Protein AF-A0A9P7BIP5-F1 (afdb_monomer)

Mean predicted aligned error: 7.24 Å

Organism: Rhizopus oryzae (NCBI:txid64495)

Foldseek 3Di:
DCPVVVVADPVNVCVVVVCDPVNPDVQVVCLQQQWDFPDWDWDDDPDPDIDIDTDTDDRDPVRYDDDDDDD

Solvent-accessible surface area (backbone atoms only — not comparable to full-atom values): 4536 Å² total; per-residue (Å²): 110,47,63,82,73,62,80,33,51,72,68,58,47,35,58,76,71,53,47,46,102,84,39,76,50,66,67,61,52,35,43,72,62,8,21,47,81,68,46,74,46,80,44,82,48,101,61,98,53,73,45,77,49,75,41,65,46,66,71,37,81,93,63,32,74,90,78,79,89,81,133

Radius of gyration: 15.7 Å; Cα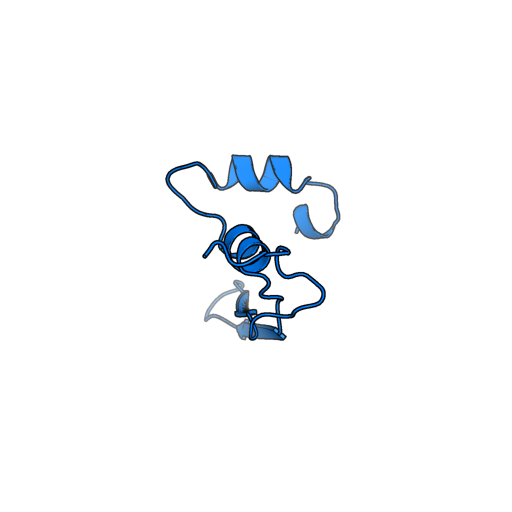 contacts (8 Å, |Δi|>4): 78; chains: 1; bounding box: 47×23×35 Å

Sequence (71 aa):
MQLLSGELSQEEFCKAYQFDGRHVNPFALAVSQGRLIQSASLSKLHDDDDLVTFEFGEIDPAVAPFFVPVD

Nearest PDB structures (foldseek):
  6g2i-assembly1_R  TM=4.697E-01  e=5.355E+00  Homo sapiens
  3iwc-assembly2_B  TM=4.264E-01  e=5.001E+00  Thermotoga maritima
  4o4b-assembly1_B  TM=3.593E-01  e=6.141E+00  Entamoeba histolytica HM-1:IMSS-A

pLDDT: mean 85.18, std 7.99, range [60.75, 96.56]

Secondary structure (DSSP, 8-state):
-TTTTTSS-HHHHHHHTT-SSSS--HHHHHHHTTEEEEEEEEEE-SSSPEEEEEEEEEE-TTTSPP-PPP-

Structure (mmCIF, N/CA/C/O backbone):
data_AF-A0A9P7BIP5-F1
#
_entry.id   AF-A0A9P7BIP5-F1
#
loop_
_atom_site.group_PDB
_atom_site.id
_atom_site.type_symbol
_atom_site.label_atom_id
_atom_site.label_alt_id
_atom_site.label_comp_id
_atom_site.label_asym_id
_atom_site.label_entity_id
_atom_site.label_seq_id
_atom_site.pdbx_PDB_ins_code
_atom_site.Cartn_x
_atom_site.Cartn_y
_atom_site.Cartn_z
_atom_site.occupancy
_atom_site.B_iso_or_equiv
_atom_site.auth_seq_id
_atom_site.auth_comp_id
_atom_site.auth_asym_id
_atom_site.auth_atom_id
_atom_site.pdbx_PDB_model_num
ATOM 1 N N . MET A 1 1 ? 5.966 6.236 -13.866 1.00 60.75 1 MET A N 1
ATOM 2 C CA . MET A 1 1 ? 5.970 7.312 -12.845 1.00 60.75 1 MET A CA 1
ATOM 3 C C . MET A 1 1 ? 4.797 8.295 -12.940 1.00 60.75 1 MET A C 1
ATOM 5 O O . MET A 1 1 ? 4.612 9.040 -11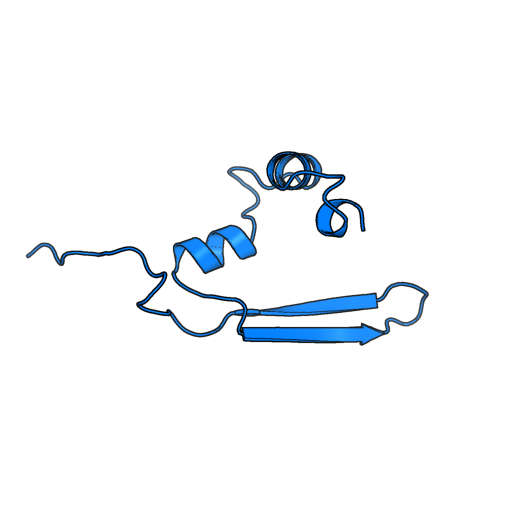.991 1.00 60.75 1 MET A O 1
ATOM 9 N N . GLN A 1 2 ? 3.974 8.289 -13.998 1.00 79.75 2 GLN A N 1
ATOM 10 C CA . GLN A 1 2 ? 2.920 9.303 -14.206 1.00 79.75 2 GLN A CA 1
ATOM 11 C C . GLN A 1 2 ? 1.838 9.350 -13.114 1.00 79.75 2 GLN A C 1
ATOM 13 O O . GLN A 1 2 ? 1.332 10.418 -12.786 1.00 79.75 2 GLN A O 1
ATOM 18 N N . LEU A 1 3 ? 1.524 8.204 -12.496 1.00 76.81 3 LEU A N 1
ATOM 19 C CA . LEU A 1 3 ? 0.632 8.154 -11.331 1.00 76.81 3 LEU A CA 1
ATOM 20 C C . LEU A 1 3 ? 1.218 8.920 -10.134 1.00 76.81 3 LEU A C 1
ATOM 22 O O . LEU A 1 3 ? 0.501 9.630 -9.439 1.00 76.81 3 LEU A O 1
ATOM 26 N N . LEU A 1 4 ? 2.528 8.789 -9.900 1.00 78.50 4 LEU A N 1
ATOM 27 C CA . LEU A 1 4 ? 3.210 9.424 -8.768 1.00 78.50 4 LEU A CA 1
ATOM 28 C C . LEU A 1 4 ? 3.498 10.908 -9.016 1.00 78.50 4 LEU A C 1
ATOM 30 O O . LEU A 1 4 ? 3.564 11.675 -8.062 1.00 78.50 4 LEU A O 1
ATOM 34 N N . SER A 1 5 ? 3.646 11.324 -10.277 1.00 86.25 5 SER A N 1
ATOM 35 C CA . SER A 1 5 ? 3.763 12.741 -10.642 1.00 86.25 5 SER A CA 1
ATOM 36 C C . SER A 1 5 ? 2.413 13.466 -10.712 1.00 86.25 5 SER A C 1
ATOM 38 O O . SER A 1 5 ? 2.396 14.680 -10.894 1.00 86.25 5 SER A O 1
ATOM 40 N N . GLY A 1 6 ? 1.289 12.751 -10.562 1.00 82.25 6 GLY A N 1
ATOM 41 C CA . GLY A 1 6 ? -0.064 13.310 -10.657 1.00 82.25 6 GLY A CA 1
ATOM 42 C C . GLY A 1 6 ? -0.529 13.604 -12.087 1.00 82.25 6 GLY A C 1
ATOM 43 O O . GLY A 1 6 ? -1.615 14.144 -12.273 1.00 82.25 6 GLY A O 1
ATOM 44 N N . GLU A 1 7 ? 0.266 13.238 -13.095 1.00 88.62 7 GLU A N 1
ATOM 45 C CA . GLU A 1 7 ? -0.094 13.351 -14.516 1.00 88.62 7 GLU A CA 1
ATOM 46 C C . GLU A 1 7 ? -1.133 12.308 -14.941 1.00 88.62 7 GLU A C 1
ATOM 48 O O . GLU A 1 7 ? -1.851 12.513 -15.915 1.00 88.62 7 GLU A O 1
ATOM 53 N N . LEU A 1 8 ? -1.203 11.190 -14.216 1.00 89.19 8 LEU A N 1
ATOM 54 C CA . LEU A 1 8 ? -2.214 10.155 -14.382 1.00 89.19 8 LEU A CA 1
ATOM 55 C C . LEU A 1 8 ? -3.085 10.117 -13.128 1.00 89.19 8 LEU A C 1
ATOM 57 O O . LEU A 1 8 ? -2.573 9.922 -12.022 1.00 89.19 8 LEU A O 1
ATOM 61 N N . SER A 1 9 ? -4.399 10.273 -13.285 1.00 87.62 9 SER A N 1
ATOM 62 C CA . SER A 1 9 ? -5.316 10.152 -12.151 1.00 87.62 9 SER A CA 1
ATOM 63 C C . SER A 1 9 ? -5.436 8.699 -11.675 1.00 87.62 9 SER A C 1
ATOM 65 O O . SER A 1 9 ? -5.197 7.745 -12.420 1.00 87.62 9 SER A O 1
ATOM 67 N N . GLN A 1 10 ? -5.862 8.508 -10.423 1.00 81.81 10 GLN A N 1
ATOM 68 C CA . GLN A 1 10 ? -6.118 7.168 -9.880 1.00 81.81 10 GLN A CA 1
ATOM 69 C C . GLN A 1 10 ? -7.201 6.420 -10.671 1.00 81.81 10 GLN A C 1
ATOM 71 O O . GLN A 1 10 ? -7.097 5.211 -10.862 1.00 81.81 10 GLN A O 1
ATOM 76 N N . GLU A 1 11 ? -8.229 7.126 -11.152 1.00 83.62 11 GLU A N 1
ATOM 77 C CA . GLU A 1 11 ? -9.304 6.528 -11.948 1.00 83.62 11 GLU A CA 1
ATOM 78 C C . GLU A 1 11 ? -8.781 6.023 -1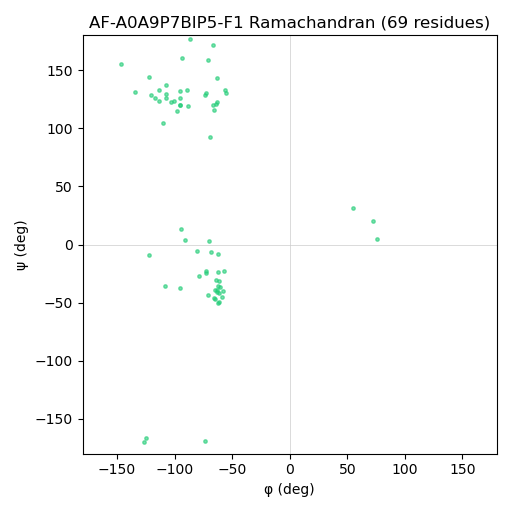3.298 1.00 83.62 11 GLU A C 1
ATOM 80 O O . GLU A 1 11 ? -9.065 4.892 -13.697 1.00 83.62 11 GLU A O 1
ATOM 85 N N . GLU A 1 12 ? -7.982 6.838 -13.988 1.00 86.81 12 GLU A N 1
ATOM 86 C CA . GLU A 1 12 ? -7.363 6.463 -15.262 1.00 86.81 12 GLU A CA 1
ATOM 87 C C . GLU A 1 12 ? -6.371 5.315 -15.089 1.00 86.81 12 GLU A C 1
ATOM 89 O O . GLU A 1 12 ? -6.352 4.396 -15.906 1.00 86.81 12 GLU A O 1
ATOM 94 N N . PHE A 1 13 ? -5.604 5.315 -13.998 1.00 85.31 13 PHE A N 1
ATOM 95 C CA . PHE A 1 13 ? -4.727 4.204 -13.651 1.00 85.31 13 PHE A CA 1
ATOM 96 C C . PHE A 1 13 ? -5.517 2.910 -13.420 1.00 85.31 13 PHE A C 1
ATOM 98 O O . PHE A 1 13 ? -5.213 1.888 -14.031 1.00 85.31 13 PHE A O 1
ATOM 105 N N . CYS A 1 14 ? -6.577 2.945 -12.609 1.00 84.00 14 CYS A N 1
ATOM 106 C CA . CYS A 1 14 ? -7.412 1.767 -12.374 1.00 84.00 14 CYS A CA 1
ATOM 107 C C . CYS A 1 14 ? -8.018 1.213 -13.674 1.00 84.00 14 CYS A C 1
ATOM 109 O O . CYS A 1 14 ? -8.013 -0.001 -13.875 1.00 84.00 14 CYS A O 1
ATOM 111 N N . LYS A 1 15 ? -8.464 2.087 -14.588 1.00 83.56 15 LYS A N 1
ATOM 112 C CA . LYS A 1 15 ? -8.951 1.683 -15.919 1.00 83.56 15 LYS A CA 1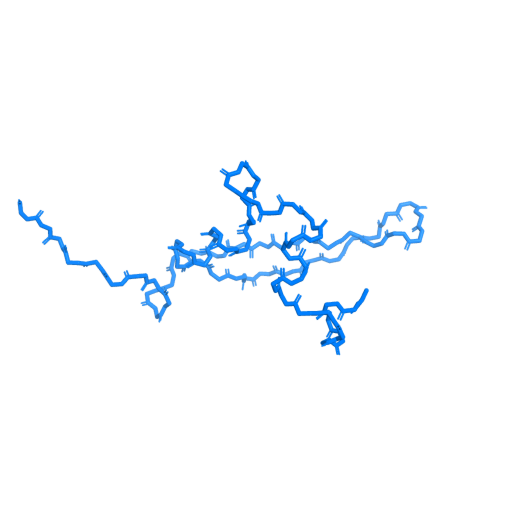
ATOM 113 C C . LYS A 1 15 ? -7.848 1.057 -16.777 1.00 83.56 15 LYS A C 1
ATOM 115 O O . LYS A 1 15 ? -8.074 0.009 -17.376 1.00 83.56 15 LYS A O 1
ATOM 120 N N . ALA A 1 16 ? -6.668 1.677 -16.833 1.00 83.94 16 ALA A N 1
ATOM 121 C CA . ALA A 1 16 ? -5.551 1.222 -17.661 1.00 83.94 16 ALA A CA 1
ATOM 122 C C . ALA A 1 16 ? -5.039 -0.170 -17.255 1.00 83.94 16 ALA A C 1
ATOM 124 O O . ALA A 1 16 ? -4.692 -0.973 -18.117 1.00 83.94 16 ALA A O 1
ATOM 125 N N . TYR A 1 17 ? -5.049 -0.469 -15.954 1.00 79.69 17 TYR A N 1
ATOM 126 C CA . TYR A 1 17 ? -4.608 -1.753 -15.402 1.00 79.69 17 TYR A CA 1
ATOM 127 C C . TYR A 1 17 ? -5.752 -2.754 -15.185 1.00 79.69 17 TYR A C 1
ATOM 129 O O . TYR A 1 17 ? -5.555 -3.777 -14.534 1.00 79.69 17 TYR A O 1
ATOM 137 N N . GLN A 1 18 ? -6.933 -2.483 -15.757 1.00 81.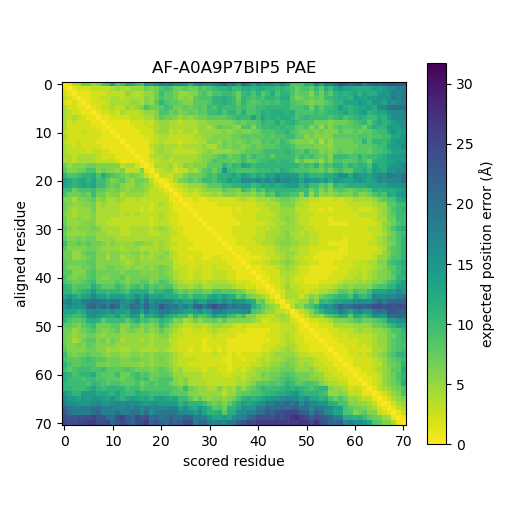56 18 GLN A N 1
ATOM 138 C CA . GLN A 1 18 ? -8.104 -3.366 -15.725 1.00 81.56 18 GLN A CA 1
ATOM 139 C C . GLN A 1 18 ? -8.530 -3.779 -14.314 1.00 81.56 18 GLN A C 1
ATOM 141 O O . GLN A 1 18 ? -9.074 -4.868 -14.133 1.00 81.56 18 GLN A O 1
ATOM 146 N N . PHE A 1 19 ? -8.312 -2.916 -13.317 1.00 80.25 19 PHE A N 1
ATOM 147 C CA . PHE A 1 19 ? -8.890 -3.124 -11.999 1.00 80.25 19 PHE A CA 1
ATOM 148 C C . PHE A 1 19 ? -10.405 -2.912 -12.094 1.00 80.25 19 PHE A C 1
ATOM 150 O O . PHE A 1 19 ? -10.906 -1.790 -12.033 1.00 80.25 19 PHE A O 1
ATOM 157 N N . ASP A 1 20 ? -11.119 -4.008 -12.321 1.00 75.81 20 ASP A N 1
ATOM 158 C CA . ASP A 1 20 ? -12.550 -4.081 -12.579 1.00 75.81 20 ASP A CA 1
ATOM 159 C C . ASP A 1 20 ? -13.230 -5.062 -11.604 1.00 75.81 20 ASP A C 1
ATOM 161 O O . ASP A 1 20 ? -12.640 -5.525 -10.628 1.00 75.81 20 ASP A O 1
ATOM 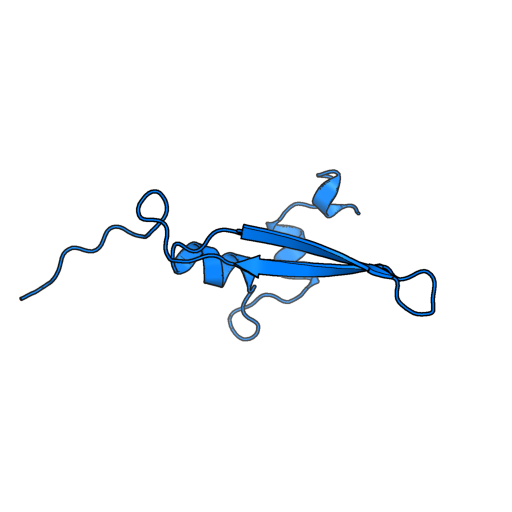165 N N . GLY A 1 21 ? -14.499 -5.401 -11.849 1.00 64.44 21 GLY A N 1
ATOM 166 C CA . GLY A 1 21 ? -15.228 -6.366 -11.017 1.00 64.44 21 GLY A CA 1
ATOM 167 C C . GLY A 1 21 ? -14.643 -7.790 -11.007 1.00 64.44 21 GLY A C 1
ATOM 168 O O . GLY A 1 21 ? -15.123 -8.621 -10.239 1.00 64.44 21 GLY A O 1
ATOM 169 N N . ARG A 1 22 ? -13.646 -8.096 -11.852 1.00 74.31 22 ARG A N 1
ATOM 170 C CA . ARG A 1 22 ? -12.945 -9.388 -11.925 1.00 74.31 22 ARG A CA 1
ATOM 171 C C . ARG A 1 22 ? -11.519 -9.306 -11.379 1.00 74.31 22 ARG A C 1
ATOM 173 O O . ARG A 1 22 ? -11.078 -10.266 -10.752 1.00 74.31 22 ARG A O 1
ATOM 180 N N . HIS A 1 23 ? -10.819 -8.189 -11.577 1.00 79.06 23 HIS A N 1
ATOM 181 C CA . HIS A 1 23 ? -9.483 -7.961 -11.027 1.00 79.06 23 HIS A CA 1
ATOM 182 C C . HIS A 1 23 ? -9.529 -6.900 -9.935 1.00 79.06 23 HIS A C 1
ATOM 184 O O . HIS A 1 23 ? -9.624 -5.700 -10.183 1.00 79.06 23 HIS A O 1
ATOM 190 N N . VAL A 1 24 ? -9.431 -7.356 -8.693 1.00 85.44 24 VAL A N 1
ATOM 191 C CA . VAL A 1 24 ? -9.498 -6.470 -7.537 1.00 85.44 24 VAL A CA 1
ATOM 192 C C . VAL A 1 24 ? -8.204 -5.669 -7.416 1.00 85.44 24 VAL A C 1
ATOM 194 O O . VAL A 1 24 ? -7.116 -6.241 -7.372 1.00 85.44 24 VAL A O 1
ATOM 197 N N . ASN A 1 25 ? -8.322 -4.346 -7.299 1.00 88.12 25 ASN A N 1
ATOM 198 C CA . ASN A 1 25 ? -7.207 -3.501 -6.885 1.00 88.12 25 ASN A CA 1
ATOM 199 C C . ASN A 1 25 ? -6.838 -3.845 -5.424 1.00 88.12 25 ASN A C 1
ATOM 201 O O . ASN A 1 25 ? -7.654 -3.598 -4.528 1.00 88.12 25 ASN A O 1
ATOM 205 N N . PRO A 1 26 ? -5.632 -4.377 -5.151 1.00 88.56 26 PRO A N 1
ATOM 206 C CA . PRO A 1 26 ? -5.255 -4.822 -3.810 1.00 88.56 26 PRO A CA 1
ATOM 207 C C . PRO A 1 26 ? -5.205 -3.673 -2.793 1.00 88.56 26 PRO A C 1
ATOM 209 O O . PRO A 1 26 ? -5.526 -3.882 -1.626 1.00 88.56 26 PRO A O 1
ATOM 212 N N . PHE A 1 27 ? -4.880 -2.451 -3.227 1.00 89.81 27 PHE A N 1
ATOM 213 C CA . PHE A 1 27 ? -4.881 -1.267 -2.364 1.00 89.81 27 PHE A CA 1
ATOM 214 C C . PHE A 1 27 ? -6.303 -0.852 -1.988 1.00 89.81 27 PHE A C 1
ATOM 216 O O . PHE A 1 27 ? -6.579 -0.584 -0.822 1.00 89.81 27 PHE A O 1
ATOM 223 N N . ALA A 1 28 ? -7.223 -0.852 -2.958 1.00 87.94 28 ALA A N 1
ATOM 224 C CA . ALA A 1 28 ? -8.628 -0.552 -2.690 1.00 87.94 28 ALA A CA 1
ATOM 225 C C . ALA A 1 28 ? -9.252 -1.602 -1.755 1.00 87.94 28 ALA A C 1
ATOM 227 O O . ALA A 1 28 ? -9.992 -1.251 -0.836 1.00 87.94 28 ALA A O 1
ATOM 228 N N . LEU A 1 29 ? -8.902 -2.880 -1.947 1.00 90.00 29 LEU A N 1
ATOM 229 C CA . LEU A 1 29 ? -9.337 -3.966 -1.073 1.00 90.00 29 LEU A CA 1
ATOM 230 C C . LEU A 1 29 ? -8.830 -3.780 0.358 1.00 90.00 29 LEU A C 1
ATOM 232 O O . LEU A 1 29 ? -9.633 -3.824 1.287 1.00 90.00 29 LEU A O 1
ATOM 236 N N . ALA A 1 30 ? -7.532 -3.535 0.540 1.00 91.94 30 ALA A N 1
ATOM 237 C CA . ALA A 1 30 ? -6.952 -3.330 1.864 1.00 91.94 30 ALA A CA 1
ATOM 238 C C . ALA A 1 30 ? -7.607 -2.146 2.595 1.00 91.94 30 ALA A C 1
ATOM 240 O O . ALA A 1 30 ? -8.040 -2.298 3.737 1.00 91.94 30 ALA A O 1
ATOM 241 N N . VAL A 1 31 ? -7.796 -1.010 1.912 1.00 90.19 31 VAL A N 1
ATOM 242 C CA . VAL A 1 31 ? -8.476 0.165 2.485 1.00 90.19 31 VAL A CA 1
ATOM 243 C C . VAL A 1 31 ? -9.921 -0.155 2.870 1.00 90.19 31 VAL A C 1
ATOM 245 O O . VAL A 1 31 ? -10.352 0.219 3.957 1.00 90.19 31 VAL A O 1
ATOM 248 N N . SER A 1 32 ? -10.662 -0.902 2.042 1.00 89.38 32 SER A N 1
ATOM 249 C CA . SER A 1 32 ? -12.037 -1.316 2.377 1.00 89.38 32 SER A CA 1
ATOM 250 C C . SER A 1 32 ? -12.121 -2.208 3.623 1.00 89.38 32 SER A C 1
ATOM 252 O O . SER A 1 32 ? -13.153 -2.251 4.288 1.00 89.38 32 SER A O 1
ATOM 254 N N . GLN A 1 33 ? -11.024 -2.889 3.963 1.00 91.06 33 GLN A N 1
ATOM 255 C CA . GLN A 1 33 ? -10.874 -3.706 5.167 1.00 91.06 33 GLN A CA 1
ATOM 256 C C . GLN A 1 33 ? -10.315 -2.908 6.357 1.00 91.06 33 GLN A C 1
ATOM 258 O O . GLN A 1 33 ? -10.051 -3.489 7.405 1.00 91.06 33 GLN A O 1
ATOM 263 N N . GLY A 1 34 ? -10.103 -1.596 6.208 1.00 93.56 34 GLY A N 1
ATOM 264 C CA . GLY A 1 34 ? -9.492 -0.749 7.231 1.00 93.56 34 GLY A CA 1
ATOM 265 C C . GLY A 1 34 ? -7.989 -0.973 7.406 1.00 93.56 34 GLY A C 1
ATOM 266 O O . GLY A 1 34 ? -7.451 -0.641 8.453 1.00 93.56 34 GLY A O 1
ATOM 267 N N . ARG A 1 35 ? -7.301 -1.559 6.420 1.00 94.38 35 ARG A N 1
ATOM 268 C CA . ARG A 1 35 ? -5.866 -1.862 6.493 1.00 94.38 35 ARG A CA 1
ATOM 269 C C . ARG A 1 35 ? -5.067 -0.850 5.680 1.00 94.38 35 ARG A C 1
ATOM 271 O O . ARG A 1 35 ? -5.273 -0.707 4.474 1.00 94.38 35 ARG A O 1
ATOM 278 N N . LEU A 1 36 ? -4.133 -0.167 6.336 1.00 93.81 36 LEU A N 1
ATOM 279 C CA . LEU A 1 36 ? -3.230 0.798 5.703 1.00 93.81 36 LEU A CA 1
ATOM 280 C C . LEU A 1 36 ? -1.908 0.145 5.296 1.00 93.81 36 LEU A C 1
ATOM 282 O O . LEU A 1 36 ? -1.531 -0.906 5.813 1.00 93.81 36 LEU A O 1
ATOM 286 N N . ILE A 1 37 ? -1.187 0.785 4.374 1.00 94.75 37 ILE A N 1
ATOM 287 C CA . ILE A 1 37 ? 0.194 0.403 4.06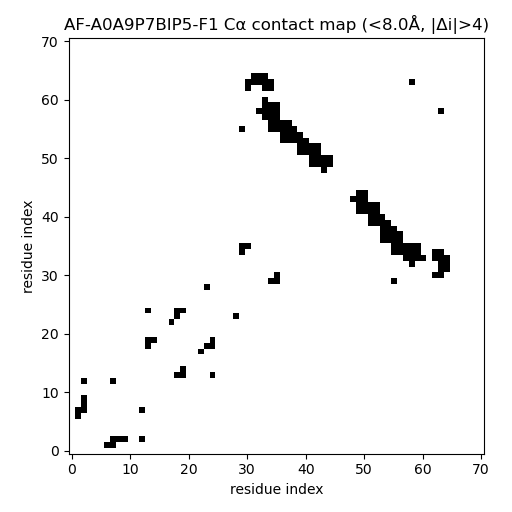0 1.00 94.75 37 ILE A CA 1
ATOM 288 C C . ILE A 1 37 ? 1.043 0.639 5.313 1.00 94.75 37 ILE A C 1
ATOM 290 O O . ILE A 1 37 ? 1.121 1.759 5.813 1.00 94.75 37 ILE A O 1
ATOM 294 N N . GLN A 1 38 ? 1.678 -0.419 5.802 1.00 96.25 38 GLN A N 1
ATOM 295 C CA . GLN A 1 38 ? 2.570 -0.393 6.957 1.00 96.25 38 GLN A CA 1
ATOM 296 C C . GLN A 1 38 ? 4.030 -0.242 6.533 1.00 96.25 38 GLN A C 1
ATOM 298 O O . GLN A 1 38 ? 4.806 0.433 7.209 1.00 96.25 38 GLN A O 1
ATOM 303 N N . SER A 1 39 ? 4.412 -0.872 5.422 1.00 95.69 39 SER A N 1
ATOM 304 C CA . SER A 1 39 ? 5.779 -0.830 4.917 1.00 95.69 39 SER A CA 1
ATOM 305 C C . SER A 1 39 ? 5.807 -0.875 3.388 1.00 95.69 39 SER A C 1
ATOM 307 O O . SER A 1 39 ? 4.878 -1.355 2.731 1.00 95.69 39 SER A O 1
ATOM 309 N N . ALA A 1 40 ? 6.889 -0.344 2.824 1.00 94.81 40 ALA A N 1
ATOM 310 C CA . ALA A 1 40 ? 7.252 -0.528 1.430 1.00 94.81 40 ALA A CA 1
ATOM 311 C C . ALA A 1 40 ? 8.748 -0.852 1.370 1.00 94.81 40 ALA A C 1
ATOM 313 O O . ALA A 1 40 ? 9.556 -0.157 1.989 1.00 94.81 40 ALA A O 1
ATOM 314 N N . SER A 1 41 ? 9.118 -1.899 0.640 1.00 94.50 41 SER A N 1
ATOM 315 C CA . SER A 1 41 ? 10.511 -2.299 0.443 1.00 94.50 41 SER A CA 1
ATOM 316 C C . SER A 1 41 ? 10.863 -2.322 -1.040 1.00 94.50 41 SER A C 1
ATOM 318 O O . SER A 1 41 ? 10.035 -2.659 -1.885 1.00 94.50 41 SER A O 1
ATOM 320 N N . LEU A 1 42 ? 12.098 -1.929 -1.350 1.00 91.69 42 LEU A N 1
ATOM 321 C CA . LEU A 1 42 ? 12.643 -1.911 -2.702 1.00 91.69 42 LEU A CA 1
ATOM 322 C C . LEU A 1 42 ? 13.658 -3.043 -2.837 1.00 91.69 42 LEU A C 1
ATOM 324 O O . LEU A 1 42 ? 14.606 -3.122 -2.057 1.00 91.69 42 LEU A O 1
ATOM 328 N N . SER A 1 43 ? 13.474 -3.894 -3.835 1.00 91.62 43 SER A N 1
ATOM 329 C CA . SER A 1 43 ? 14.432 -4.927 -4.211 1.00 91.62 43 SER A CA 1
ATOM 330 C C . SER A 1 43 ? 14.854 -4.703 -5.652 1.00 91.62 43 SER A C 1
ATOM 332 O O . SER A 1 43 ? 14.007 -4.587 -6.533 1.00 91.62 43 SER A O 1
ATOM 334 N N . LYS A 1 44 ? 16.163 -4.658 -5.896 1.00 88.38 44 LYS 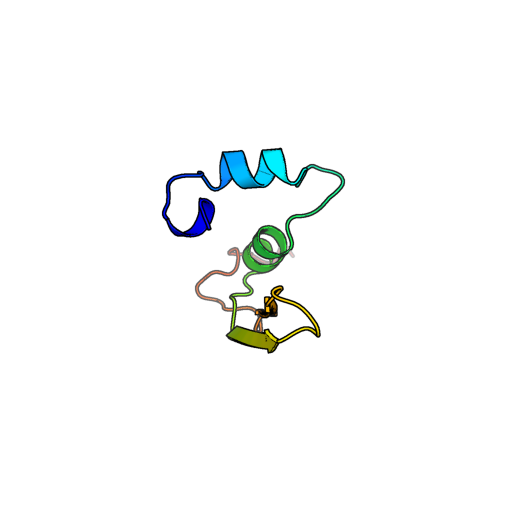A N 1
ATOM 335 C CA . LYS A 1 44 ? 16.685 -4.609 -7.263 1.00 88.38 44 LYS A CA 1
ATOM 336 C C . LYS A 1 44 ? 16.505 -5.973 -7.914 1.00 88.38 44 LYS A C 1
ATOM 338 O O . LYS A 1 44 ? 16.888 -6.980 -7.313 1.00 88.38 44 LYS A O 1
ATOM 343 N N . LEU A 1 45 ? 15.940 -6.008 -9.116 1.00 85.06 45 LEU A N 1
ATOM 344 C CA . LEU A 1 45 ? 15.961 -7.212 -9.939 1.00 85.06 45 LEU A CA 1
ATOM 345 C C . LEU A 1 45 ? 17.257 -7.254 -10.758 1.00 85.06 45 LEU A C 1
ATOM 347 O O . LEU A 1 45 ? 18.109 -6.374 -10.656 1.00 85.06 45 LEU A O 1
ATOM 351 N N . HIS A 1 46 ? 17.451 -8.338 -11.509 1.00 74.38 46 HIS A N 1
ATOM 352 C CA . HIS A 1 46 ? 18.685 -8.578 -12.263 1.00 74.38 46 HIS A CA 1
ATOM 353 C C . HIS A 1 46 ? 18.900 -7.606 -13.449 1.00 74.38 46 HIS A C 1
ATOM 355 O O . HIS A 1 46 ? 19.992 -7.619 -14.015 1.00 74.38 46 HIS A O 1
ATOM 361 N N . ASP A 1 47 ? 17.915 -6.752 -13.755 1.00 76.25 47 ASP A N 1
ATOM 362 C CA . ASP A 1 47 ? 17.887 -5.751 -14.836 1.00 76.25 47 ASP A CA 1
ATOM 363 C C . ASP A 1 47 ? 17.577 -4.332 -14.282 1.00 76.25 47 ASP A C 1
ATOM 365 O O . ASP A 1 47 ? 17.620 -4.115 -13.072 1.00 76.25 47 ASP A O 1
ATOM 369 N N . ASP A 1 48 ? 17.238 -3.363 -15.146 1.00 73.75 48 ASP A N 1
ATOM 370 C CA . ASP A 1 48 ? 16.850 -1.979 -14.778 1.00 73.75 48 ASP A CA 1
ATOM 371 C C . ASP A 1 48 ? 15.473 -1.872 -14.081 1.00 73.75 48 ASP A C 1
ATOM 373 O O . ASP A 1 48 ? 15.001 -0.772 -13.779 1.00 73.75 48 ASP A O 1
ATOM 377 N N . ASP A 1 49 ? 14.819 -3.006 -13.821 1.00 80.69 49 ASP A N 1
ATOM 378 C CA . ASP A 1 49 ? 13.532 -3.058 -13.142 1.00 80.69 49 ASP A CA 1
ATOM 379 C C . ASP A 1 49 ? 13.718 -3.141 -11.621 1.00 80.69 49 ASP A C 1
ATOM 381 O O . ASP A 1 49 ? 14.270 -4.095 -11.065 1.00 80.69 49 ASP A O 1
ATOM 385 N N . ASP A 1 50 ? 13.191 -2.144 -10.919 1.00 86.56 50 ASP A N 1
ATOM 386 C CA . ASP A 1 50 ? 13.076 -2.173 -9.468 1.00 86.56 50 ASP A CA 1
ATOM 387 C C . ASP A 1 50 ? 11.742 -2.816 -9.047 1.00 86.56 50 ASP A C 1
ATOM 389 O O . ASP A 1 50 ? 10.668 -2.451 -9.532 1.00 86.56 50 ASP A O 1
ATOM 393 N N . LEU A 1 51 ? 11.788 -3.744 -8.087 1.00 88.19 51 LEU A N 1
ATOM 394 C CA . LEU A 1 51 ? 10.599 -4.333 -7.473 1.00 88.19 51 LEU A CA 1
ATOM 395 C C . LEU A 1 51 ? 10.254 -3.598 -6.178 1.00 88.19 51 LEU A C 1
ATOM 397 O O . LEU A 1 51 ? 11.028 -3.615 -5.220 1.00 88.19 51 LEU A O 1
ATOM 401 N N . VAL A 1 52 ? 9.055 -3.020 -6.113 1.00 88.81 52 VAL A N 1
ATOM 402 C CA . VAL A 1 52 ? 8.499 -2.464 -4.873 1.00 88.81 52 VAL A CA 1
ATOM 403 C C . VAL A 1 52 ? 7.496 -3.450 -4.284 1.00 88.81 52 VAL A C 1
ATOM 405 O O . VAL A 1 52 ? 6.519 -3.809 -4.938 1.00 88.81 52 VAL A O 1
ATOM 408 N N . THR A 1 53 ? 7.714 -3.862 -3.037 1.00 93.25 53 THR A N 1
ATOM 409 C CA . THR A 1 53 ? 6.772 -4.692 -2.275 1.00 93.25 53 THR A CA 1
ATOM 410 C C . THR A 1 53 ? 6.112 -3.849 -1.196 1.00 93.25 53 THR A C 1
ATOM 412 O O . THR A 1 53 ? 6.807 -3.188 -0.429 1.00 93.25 53 THR A O 1
ATOM 415 N N . PHE A 1 54 ? 4.783 -3.886 -1.124 1.00 94.50 54 PHE A N 1
ATOM 416 C CA . PHE A 1 54 ? 3.998 -3.208 -0.093 1.00 94.50 54 PHE A CA 1
ATOM 417 C C . PHE A 1 54 ? 3.433 -4.224 0.893 1.00 94.50 54 PHE A C 1
ATOM 419 O O . PHE A 1 54 ? 2.895 -5.253 0.482 1.00 94.50 54 PHE A O 1
ATOM 426 N N . GLU A 1 55 ? 3.491 -3.903 2.181 1.00 96.56 55 GLU A N 1
ATOM 427 C CA . GLU A 1 55 ? 2.844 -4.684 3.233 1.00 96.56 55 GLU A CA 1
ATOM 428 C C . GLU A 1 55 ? 1.719 -3.864 3.857 1.00 96.56 55 GLU A C 1
ATOM 430 O O . GLU A 1 55 ? 1.895 -2.690 4.193 1.00 96.56 55 GLU A O 1
ATOM 435 N N . PHE A 1 56 ? 0.553 -4.488 4.019 1.00 96.44 56 PHE A N 1
ATOM 436 C CA . PHE A 1 56 ? -0.586 -3.887 4.704 1.00 96.44 56 PHE A CA 1
ATOM 437 C C . PHE A 1 56 ? -0.603 -4.325 6.164 1.00 96.44 56 PHE A C 1
ATOM 439 O O . PHE A 1 56 ? -0.510 -5.522 6.448 1.00 96.44 56 PHE A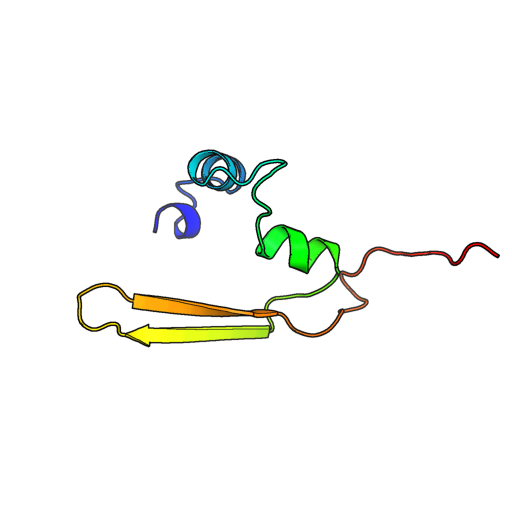 O 1
ATOM 446 N N . GLY A 1 57 ? -0.780 -3.369 7.070 1.00 94.69 57 GLY A N 1
ATOM 447 C CA . GLY A 1 57 ? -0.856 -3.631 8.503 1.00 94.69 57 GLY A CA 1
ATOM 448 C C . GLY A 1 57 ? -2.165 -4.288 8.932 1.00 94.69 57 GLY A C 1
ATOM 449 O O . GLY A 1 57 ? -2.975 -4.730 8.110 1.00 94.69 57 GLY A O 1
ATOM 450 N N . GLU A 1 58 ? -2.366 -4.337 10.243 1.00 94.94 58 GLU A N 1
ATOM 451 C CA . GLU A 1 58 ? -3.629 -4.742 10.861 1.00 94.94 58 GLU A CA 1
ATOM 452 C C . GLU A 1 58 ? -4.756 -3.736 10.570 1.00 94.94 58 GLU A C 1
ATOM 454 O O . GLU A 1 58 ? -4.531 -2.657 10.013 1.00 94.94 58 GLU A O 1
ATOM 459 N N . ILE A 1 59 ? -5.985 -4.100 10.941 1.00 93.19 59 ILE A N 1
ATOM 460 C CA . ILE A 1 59 ? -7.138 -3.197 10.852 1.00 93.19 59 ILE A CA 1
ATOM 461 C C . ILE A 1 59 ? -6.906 -2.003 11.783 1.00 93.19 59 ILE A C 1
ATOM 463 O O . ILE A 1 59 ? -6.736 -2.171 12.991 1.00 93.19 59 ILE A O 1
ATOM 467 N N . ASP A 1 60 ? -6.944 -0.800 11.221 1.00 90.00 60 ASP A N 1
ATOM 468 C CA . ASP A 1 60 ? -6.853 0.458 11.950 1.00 90.00 60 ASP A CA 1
ATOM 469 C C . ASP A 1 60 ? -8.268 1.025 12.188 1.00 90.00 60 ASP A C 1
ATOM 471 O O . ASP A 1 60 ? -8.956 1.402 11.230 1.00 90.00 60 ASP A O 1
ATOM 475 N N . PRO A 1 61 ? -8.724 1.124 13.453 1.00 87.19 61 PRO A N 1
ATOM 476 C CA . PRO A 1 61 ? -10.040 1.661 13.795 1.00 87.19 61 PRO A CA 1
ATOM 477 C C . PRO A 1 61 ? -10.307 3.086 13.292 1.00 87.19 61 PRO A C 1
ATOM 479 O O . PRO A 1 61 ? -11.467 3.465 13.163 1.00 87.19 61 PRO A O 1
ATOM 482 N N . ALA A 1 62 ? -9.268 3.886 13.025 1.00 87.19 62 ALA A N 1
ATOM 483 C CA . ALA A 1 62 ? -9.418 5.260 12.549 1.00 87.19 62 ALA A CA 1
ATOM 484 C C . ALA A 1 62 ? -9.881 5.345 11.085 1.00 87.19 62 ALA A C 1
ATOM 486 O O . ALA A 1 62 ? -10.443 6.362 10.680 1.00 87.19 62 ALA A O 1
ATOM 487 N N . VAL A 1 63 ? -9.645 4.293 10.296 1.00 84.00 63 VAL A N 1
ATOM 488 C CA . VAL A 1 63 ? -10.011 4.223 8.869 1.00 84.00 63 VAL A CA 1
ATOM 489 C C . VAL A 1 63 ? -10.927 3.045 8.541 1.00 84.00 63 VAL A C 1
ATOM 491 O O . VAL A 1 63 ? -11.445 2.964 7.427 1.00 84.00 63 VAL A O 1
ATOM 494 N N . ALA A 1 64 ? -11.132 2.129 9.488 1.00 83.69 64 ALA A N 1
ATOM 495 C CA . ALA A 1 64 ? -12.048 1.015 9.328 1.00 83.69 64 ALA A CA 1
ATOM 496 C C . ALA A 1 64 ? -13.497 1.506 9.149 1.00 83.69 64 ALA A C 1
ATOM 498 O O . ALA A 1 64 ? -13.914 2.472 9.797 1.00 83.69 64 ALA A O 1
ATOM 499 N N . PRO A 1 65 ? -14.303 0.830 8.308 1.00 78.50 65 PRO A N 1
ATOM 500 C CA . PRO A 1 65 ? -15.727 1.109 8.218 1.00 78.50 65 PRO A CA 1
ATOM 501 C C . PRO A 1 65 ? -16.391 0.970 9.590 1.00 78.50 65 PRO A C 1
ATOM 503 O O . PRO A 1 65 ? -16.197 -0.026 10.289 1.00 78.50 65 PRO A O 1
ATOM 506 N N . PHE A 1 66 ? -17.211 1.950 9.965 1.00 78.75 66 PHE A N 1
ATOM 507 C CA . PHE A 1 66 ? -18.013 1.845 11.176 1.00 78.75 66 PHE A CA 1
ATOM 508 C C . PHE A 1 66 ? -19.054 0.735 10.999 1.00 78.75 66 PHE A C 1
ATOM 510 O O . PHE A 1 66 ? -19.896 0.802 10.103 1.00 78.75 66 PHE A O 1
ATOM 517 N N . PHE A 1 67 ? -19.002 -0.281 11.857 1.00 74.81 67 PHE A N 1
ATOM 518 C CA . PHE A 1 67 ? -19.978 -1.363 11.884 1.00 74.81 67 PHE A CA 1
ATOM 519 C C . PHE A 1 67 ? -20.716 -1.353 13.222 1.00 74.81 67 PHE A C 1
ATOM 521 O O . PHE A 1 67 ? -20.093 -1.395 14.282 1.00 74.81 67 PHE A O 1
ATOM 528 N N . VAL A 1 68 ? -22.048 -1.316 13.165 1.00 75.62 68 VAL A N 1
ATOM 529 C CA . VAL A 1 68 ? -22.908 -1.559 14.326 1.00 75.62 68 VAL A CA 1
ATOM 530 C C . VAL A 1 68 ? -23.303 -3.033 14.282 1.00 75.62 68 VAL A C 1
ATOM 532 O O . VAL A 1 68 ? -23.912 -3.442 13.291 1.00 75.62 68 VAL A O 1
ATOM 535 N N . PRO A 1 69 ? -22.970 -3.837 15.307 1.00 76.75 69 PRO A N 1
ATOM 536 C CA . PRO A 1 69 ? -23.460 -5.205 15.404 1.00 76.75 69 PRO A CA 1
ATOM 537 C C . PRO A 1 69 ? -24.987 -5.226 15.335 1.00 76.75 69 PRO A C 1
ATOM 539 O O . PRO A 1 69 ? -25.649 -4.463 16.036 1.00 76.75 69 PRO A O 1
ATOM 542 N N . VAL A 1 70 ? -25.531 -6.079 14.474 1.00 73.31 70 VAL A N 1
ATOM 543 C CA . VAL A 1 70 ? -26.955 -6.424 14.469 1.00 73.31 70 VAL A CA 1
ATOM 544 C C . VAL A 1 70 ? -27.129 -7.709 15.273 1.00 73.31 70 VAL A C 1
ATOM 546 O O . VAL A 1 70 ? -26.412 -8.677 15.013 1.00 73.31 70 VAL A O 1
ATOM 549 N N . ASP A 1 71 ? -28.021 -7.653 16.267 1.00 65.12 71 ASP A N 1
ATOM 550 C CA . ASP A 1 71 ? -28.404 -8.762 17.158 1.00 65.12 71 ASP A CA 1
ATOM 551 C C . ASP A 1 71 ? -29.016 -9.959 16.407 1.00 65.12 71 ASP A C 1
ATOM 553 O O . ASP A 1 71 ? -29.753 -9.737 15.414 1.00 65.12 71 ASP A O 1
#